Protein AF-A0A7C1U7S6-F1 (afdb_monomer_lite)

Foldseek 3Di:
DDDDPDPPPPPPPPDPPDPDDPVPDDDDDDDDDDDDDDDDDDDPPCLDLVHCPVVVVLVVLPFDLAEEEEEEAQVNCVVPVCVVVSNQVSCCRRPVNYDYHYHYDHDDPVCPDPVNVVVVVVVCVVRVQDPSYYYHYHDPPD

Sequence (142 aa):
MYGNLECELERDNLQLIEPGSAADNVAHDAVFSCKFTHRLRFTSNVFAGGNETLSQILSEAGGSSSNIAVFVDGDFAQSRPNLGRRISDYFGKYLPEIAPKIHLVPGGEQIKTFARLIEIYEWLAEYDVPRDGALVAVGGGT

Secondary structure (DSSP, 8-state):
----------TT-----PPPPGGG-------------------S-TTSTT--HHHHHHHHT---TT-EEEEEEHHHHHT-TTHHHHHHHHHHHH-TT---EEEEE--SGGG-SHHHHHHHHHHHHHTT--TT-EEEEESS--

pLDDT: mean 83.0, std 15.86, range [33.69, 97.44]

Radius of gyration: 23.13 Å; chains: 1; bounding box: 63×35×52 Å

Structure (mmCIF, N/CA/C/O backbone):
data_AF-A0A7C1U7S6-F1
#
_entry.id   AF-A0A7C1U7S6-F1
#
loop_
_atom_site.group_PDB
_atom_site.id
_atom_site.type_symbol
_atom_site.label_atom_id
_atom_site.label_alt_id
_atom_site.label_comp_id
_atom_site.label_asym_id
_atom_site.label_entity_id
_atom_site.label_seq_id
_atom_site.pdbx_PDB_ins_code
_atom_site.Cartn_x
_atom_site.Cartn_y
_atom_site.Cartn_z
_atom_site.occupancy
_atom_site.B_iso_or_equiv
_atom_site.auth_seq_id
_atom_site.auth_comp_id
_atom_site.auth_asym_id
_atom_site.auth_atom_id
_atom_site.pdbx_PDB_model_num
ATOM 1 N N . MET A 1 1 ? 35.140 5.560 18.260 1.00 38.38 1 MET A N 1
ATOM 2 C CA . MET A 1 1 ? 35.377 4.124 18.022 1.00 38.38 1 MET A CA 1
ATOM 3 C C . MET A 1 1 ? 34.511 3.728 16.831 1.00 38.38 1 MET A C 1
ATOM 5 O O . MET A 1 1 ? 33.408 3.247 17.015 1.00 38.38 1 MET A O 1
ATOM 9 N N . TYR A 1 2 ? 34.969 4.064 15.624 1.00 33.69 2 TYR A N 1
ATOM 10 C CA . TYR A 1 2 ? 34.422 3.557 14.366 1.00 33.69 2 TYR A CA 1
ATOM 11 C C . TYR A 1 2 ? 35.525 2.678 13.788 1.00 33.69 2 TYR A C 1
ATOM 13 O O . TYR A 1 2 ? 36.659 3.138 13.658 1.00 33.69 2 TYR A O 1
ATOM 21 N N . GLY A 1 3 ? 35.221 1.396 13.606 1.00 35.81 3 GLY A N 1
ATOM 22 C CA . GLY A 1 3 ? 36.154 0.419 13.066 1.00 35.81 3 GLY A CA 1
ATOM 23 C C . GLY A 1 3 ? 36.446 0.744 11.611 1.00 35.81 3 GLY A C 1
ATOM 24 O O . GLY A 1 3 ? 35.527 0.876 10.806 1.00 35.81 3 GLY A O 1
ATOM 25 N N . ASN A 1 4 ? 37.730 0.880 11.299 1.00 41.56 4 ASN A N 1
ATOM 26 C CA . ASN A 1 4 ? 38.229 0.884 9.937 1.00 41.56 4 ASN A CA 1
ATOM 27 C C . ASN A 1 4 ? 37.905 -0.485 9.327 1.00 41.56 4 ASN A C 1
ATOM 29 O O . ASN A 1 4 ? 38.555 -1.472 9.658 1.00 41.56 4 ASN A O 1
ATOM 33 N N . LEU A 1 5 ? 36.895 -0.559 8.462 1.00 39.25 5 LEU A N 1
ATOM 34 C CA . LEU A 1 5 ? 36.846 -1.617 7.460 1.00 39.25 5 LEU A CA 1
ATOM 35 C C . LEU A 1 5 ? 37.722 -1.155 6.299 1.00 39.25 5 LEU A C 1
ATOM 37 O O . LEU A 1 5 ? 37.255 -0.524 5.353 1.00 39.25 5 LEU A O 1
ATOM 41 N N . GLU A 1 6 ? 39.020 -1.423 6.417 1.00 40.12 6 GLU A N 1
ATOM 42 C CA . GLU A 1 6 ? 39.877 -1.492 5.243 1.00 40.12 6 GLU A CA 1
ATOM 43 C C . GLU A 1 6 ? 39.413 -2.699 4.424 1.00 40.12 6 GLU A C 1
ATOM 45 O O . GLU A 1 6 ? 39.373 -3.829 4.908 1.00 40.12 6 GLU A O 1
ATOM 50 N N . CYS A 1 7 ? 38.987 -2.440 3.191 1.00 36.59 7 CYS A N 1
ATOM 51 C CA . CYS A 1 7 ? 38.768 -3.481 2.203 1.00 36.59 7 CYS A CA 1
ATOM 52 C C . CYS A 1 7 ? 40.142 -4.072 1.865 1.00 36.59 7 CYS A C 1
ATOM 54 O O . CYS A 1 7 ? 40.899 -3.482 1.088 1.00 36.59 7 CYS A O 1
ATOM 56 N N . GLU A 1 8 ? 40.489 -5.200 2.489 1.00 43.59 8 GLU A N 1
ATOM 57 C CA . GLU A 1 8 ? 41.591 -6.045 2.041 1.00 43.59 8 GLU A CA 1
ATOM 58 C C . GLU A 1 8 ? 41.245 -6.543 0.636 1.00 43.59 8 GLU A C 1
ATOM 60 O O . GLU A 1 8 ? 40.491 -7.492 0.437 1.00 43.59 8 GLU A O 1
ATOM 65 N N . LEU A 1 9 ? 41.766 -5.840 -0.369 1.00 48.44 9 LEU A N 1
ATOM 66 C CA . LEU A 1 9 ? 41.826 -6.352 -1.725 1.00 48.44 9 LEU A CA 1
ATOM 67 C C . LEU A 1 9 ? 42.693 -7.615 -1.678 1.00 48.44 9 LEU A C 1
ATOM 69 O O . LEU A 1 9 ? 43.917 -7.510 -1.583 1.00 48.44 9 LEU A O 1
ATOM 73 N N . GLU A 1 10 ? 42.071 -8.790 -1.765 1.00 46.75 10 GLU A N 1
ATOM 74 C CA . GLU A 1 10 ? 42.742 -10.023 -2.179 1.00 46.75 10 GLU A CA 1
ATOM 75 C C . GLU A 1 10 ? 43.347 -9.782 -3.575 1.00 46.75 10 GLU A C 1
ATOM 77 O O . GLU A 1 10 ? 42.703 -9.936 -4.612 1.00 46.75 10 GLU A O 1
ATOM 82 N N . ARG A 1 11 ? 44.592 -9.296 -3.602 1.00 51.84 11 ARG A N 1
ATOM 83 C CA . ARG A 1 11 ? 45.322 -8.894 -4.815 1.00 51.84 11 ARG A CA 1
ATOM 84 C C . ARG A 1 11 ? 45.946 -10.064 -5.577 1.00 51.84 11 ARG A C 1
ATOM 86 O O . ARG A 1 11 ? 46.503 -9.837 -6.645 1.00 51.84 11 ARG A O 1
ATOM 93 N N . ASP A 1 12 ? 45.808 -11.294 -5.090 1.00 51.94 12 ASP A N 1
ATOM 94 C CA . ASP A 1 12 ? 46.602 -12.428 -5.581 1.00 51.94 12 ASP A CA 1
ATOM 95 C C . ASP A 1 12 ? 45.899 -13.328 -6.611 1.00 51.94 12 ASP A C 1
ATOM 97 O O . ASP A 1 12 ? 46.450 -14.357 -6.990 1.00 51.94 12 ASP A O 1
ATOM 101 N N . ASN A 1 13 ? 44.721 -12.953 -7.130 1.00 51.19 13 ASN A N 1
ATOM 102 C CA . ASN A 1 13 ? 44.064 -13.741 -8.188 1.00 51.19 13 ASN A CA 1
ATOM 103 C C . ASN A 1 13 ? 43.289 -12.934 -9.244 1.00 51.19 13 ASN A C 1
ATOM 105 O O . ASN A 1 13 ? 42.463 -13.482 -9.977 1.00 51.19 13 ASN A O 1
ATOM 109 N N . LEU A 1 14 ? 43.570 -11.636 -9.376 1.00 54.66 14 LEU A N 1
ATOM 110 C CA . LEU A 1 14 ? 43.071 -10.846 -10.502 1.00 54.66 14 LEU A CA 1
ATOM 111 C C . LEU A 1 14 ? 43.922 -11.149 -11.740 1.00 54.66 14 LEU A C 1
ATOM 113 O O . LEU A 1 14 ? 44.898 -10.458 -12.030 1.00 54.66 14 LEU A O 1
ATOM 117 N N . GLN A 1 15 ? 43.560 -12.201 -12.474 1.00 60.81 15 GLN A N 1
ATOM 118 C CA . GLN A 1 15 ? 44.048 -12.368 -13.839 1.00 60.81 15 GLN A CA 1
ATOM 119 C C . GLN A 1 15 ? 43.529 -11.196 -14.677 1.00 60.81 15 GLN A C 1
ATOM 121 O O . GLN A 1 15 ? 42.323 -10.954 -14.748 1.00 60.81 15 GLN A O 1
ATOM 126 N N . LEU A 1 16 ? 44.450 -10.454 -15.296 1.00 57.50 16 LEU A N 1
ATOM 127 C CA . LEU A 1 16 ? 44.118 -9.499 -16.346 1.00 57.50 16 LEU A CA 1
ATOM 128 C C . LEU A 1 16 ? 43.363 -10.262 -17.437 1.00 57.50 16 LEU A C 1
ATOM 130 O O . LEU A 1 16 ? 43.919 -11.149 -18.083 1.00 57.50 16 LEU A O 1
ATOM 134 N N . ILE A 1 17 ? 42.079 -9.948 -17.604 1.00 68.31 17 ILE A N 1
ATOM 135 C CA . ILE A 1 17 ? 41.315 -10.408 -18.758 1.00 68.31 17 ILE A CA 1
ATOM 136 C C . ILE A 1 17 ? 41.900 -9.658 -19.949 1.00 68.31 17 ILE A C 1
ATOM 138 O O . ILE A 1 17 ? 41.663 -8.458 -20.107 1.00 68.31 17 ILE A O 1
ATOM 142 N N . GLU A 1 18 ? 42.705 -10.354 -20.746 1.00 72.44 18 GLU A N 1
ATOM 143 C CA . GLU A 1 18 ? 43.175 -9.830 -22.023 1.00 72.44 18 GLU A CA 1
ATOM 144 C C . GLU A 1 18 ? 41.946 -9.438 -22.858 1.00 72.44 18 GLU A C 1
ATOM 146 O O . GLU A 1 18 ? 41.016 -10.246 -22.988 1.00 72.44 18 GLU A O 1
ATOM 151 N N . PRO A 1 19 ? 41.875 -8.202 -23.382 1.00 71.50 19 PRO A N 1
ATOM 152 C CA . PRO A 1 19 ? 40.739 -7.786 -24.185 1.00 71.50 19 PRO A CA 1
ATOM 153 C C . PRO A 1 19 ? 40.619 -8.716 -25.399 1.00 71.50 19 PRO A C 1
ATOM 155 O O . PRO A 1 19 ? 41.567 -8.869 -26.169 1.00 71.50 19 PRO A O 1
ATOM 158 N N . GLY A 1 20 ? 39.449 -9.348 -25.544 1.00 68.12 20 GLY A N 1
ATOM 159 C CA . GLY A 1 20 ? 39.147 -10.238 -26.664 1.00 68.12 20 GLY A CA 1
ATOM 160 C C . GLY A 1 20 ? 39.354 -9.543 -28.010 1.00 68.12 20 GLY A C 1
ATOM 161 O O . GLY A 1 20 ? 39.201 -8.324 -28.135 1.00 68.12 20 GLY A O 1
ATOM 162 N N . SER A 1 21 ? 39.721 -10.318 -29.028 1.00 75.00 21 SER A N 1
ATOM 163 C CA . SER A 1 21 ? 39.910 -9.791 -30.375 1.00 75.00 21 SER A CA 1
ATOM 164 C C . SER A 1 21 ? 38.581 -9.277 -30.921 1.00 75.00 21 SER A C 1
ATOM 166 O O . SER A 1 21 ? 37.526 -9.853 -30.668 1.00 75.00 21 SER A O 1
ATOM 168 N N . ALA A 1 22 ? 38.611 -8.245 -31.770 1.00 70.94 22 ALA A N 1
ATOM 169 C CA . ALA A 1 22 ? 37.416 -7.821 -32.502 1.00 70.94 22 ALA A CA 1
ATOM 170 C C . ALA A 1 22 ? 36.803 -8.957 -33.353 1.00 70.94 22 ALA A C 1
ATOM 172 O O . ALA A 1 22 ? 35.621 -8.897 -33.687 1.00 70.94 22 ALA A O 1
ATOM 173 N N . ALA A 1 23 ? 37.597 -9.986 -33.679 1.00 71.81 23 ALA A N 1
ATOM 174 C CA . ALA A 1 23 ? 37.163 -11.199 -34.370 1.00 71.81 23 ALA A CA 1
ATOM 175 C C . ALA A 1 23 ? 36.326 -12.157 -33.497 1.00 71.81 23 ALA A C 1
ATOM 177 O O . ALA A 1 23 ? 35.647 -13.019 -34.048 1.00 71.81 23 ALA A O 1
ATOM 178 N N . ASP A 1 24 ? 36.341 -11.989 -32.171 1.00 75.94 24 ASP A N 1
ATOM 179 C CA . ASP A 1 24 ? 35.578 -12.805 -31.216 1.00 75.94 24 ASP A CA 1
ATOM 180 C C . ASP A 1 24 ? 34.170 -12.234 -30.961 1.00 75.94 24 ASP A C 1
ATOM 182 O O . ASP A 1 24 ? 33.358 -12.830 -30.252 1.00 75.94 24 ASP A O 1
ATOM 186 N N . ASN A 1 25 ? 33.857 -11.074 -31.549 1.00 80.81 25 ASN A N 1
ATOM 187 C CA . ASN A 1 25 ? 32.545 -10.452 -31.439 1.00 80.81 25 ASN A CA 1
ATOM 188 C C . ASN A 1 25 ? 31.512 -11.249 -32.245 1.00 80.81 25 ASN A C 1
ATOM 190 O O . ASN A 1 25 ? 31.473 -11.181 -33.475 1.00 80.81 25 ASN A O 1
ATOM 194 N N . VAL A 1 26 ? 30.629 -11.959 -31.548 1.00 83.81 26 VAL A N 1
ATOM 195 C CA . VAL A 1 26 ? 29.462 -12.617 -32.145 1.00 83.81 26 VAL A CA 1
ATOM 196 C C . VAL A 1 26 ? 28.227 -11.755 -31.898 1.00 83.81 26 VAL A C 1
ATOM 198 O O . VAL A 1 26 ? 27.887 -11.448 -30.756 1.00 83.81 26 VAL A O 1
ATOM 201 N N . ALA A 1 27 ? 27.544 -11.356 -32.972 1.00 84.06 27 ALA A N 1
ATOM 202 C CA . ALA A 1 27 ? 26.262 -10.670 -32.869 1.00 84.06 27 ALA A CA 1
ATOM 203 C C . ALA A 1 27 ? 25.145 -11.682 -32.567 1.00 84.06 27 ALA A C 1
ATOM 205 O O . ALA A 1 27 ? 24.977 -12.667 -33.289 1.00 84.06 27 ALA A O 1
ATOM 206 N N . HIS A 1 28 ? 24.371 -11.423 -31.513 1.00 85.56 28 HIS A N 1
ATOM 207 C CA . HIS A 1 28 ? 23.179 -12.187 -31.160 1.00 85.56 28 HIS A CA 1
ATOM 208 C C . HIS A 1 28 ? 21.965 -11.261 -31.156 1.00 85.56 28 HIS A C 1
ATOM 210 O O . HIS A 1 28 ? 21.811 -10.442 -30.253 1.00 85.56 28 HIS A O 1
ATOM 216 N N . ASP A 1 29 ? 21.085 -11.428 -32.139 1.00 88.44 29 ASP A N 1
ATOM 217 C CA . ASP A 1 29 ? 19.795 -10.747 -32.169 1.00 88.44 29 ASP A CA 1
ATOM 218 C C . ASP A 1 29 ? 18.708 -11.666 -31.606 1.00 88.44 29 ASP A C 1
ATOM 220 O O . ASP A 1 29 ? 18.581 -12.827 -32.003 1.00 88.44 29 ASP A O 1
ATOM 224 N N . ALA A 1 30 ? 17.896 -11.145 -30.686 1.00 88.56 30 ALA A N 1
ATOM 225 C CA . ALA A 1 30 ? 16.743 -11.851 -30.142 1.00 88.56 30 ALA A CA 1
ATOM 226 C C . ALA A 1 30 ? 15.519 -10.933 -30.110 1.00 88.56 30 ALA A C 1
ATOM 228 O O . ALA A 1 30 ? 15.561 -9.820 -29.584 1.00 88.56 30 ALA A O 1
ATOM 229 N N . VAL A 1 31 ? 14.398 -11.426 -30.637 1.00 89.12 31 VAL A N 1
ATOM 230 C CA . VAL A 1 31 ? 13.097 -10.776 -30.467 1.00 89.12 31 VAL A CA 1
ATOM 231 C C . VAL A 1 31 ? 12.571 -11.135 -29.082 1.00 89.12 31 VAL A C 1
ATOM 233 O O . VAL A 1 31 ? 12.408 -12.312 -28.766 1.00 89.12 31 VAL A O 1
ATOM 236 N N . PHE A 1 32 ? 12.265 -10.131 -28.265 1.00 93.62 32 PHE A N 1
ATOM 237 C CA . PHE A 1 32 ? 11.648 -10.328 -26.956 1.00 93.62 32 PHE A CA 1
ATOM 238 C C . PHE A 1 32 ? 10.382 -9.476 -26.814 1.00 93.62 32 PHE A C 1
ATOM 240 O O . PHE A 1 32 ? 10.253 -8.410 -27.413 1.00 93.62 32 PHE A O 1
ATOM 247 N N . SER A 1 33 ? 9.432 -9.949 -26.006 1.00 92.81 33 SER A N 1
ATOM 248 C CA . SER A 1 33 ? 8.218 -9.209 -25.647 1.00 92.81 33 SER A CA 1
ATOM 249 C C . SER A 1 33 ? 7.869 -9.475 -24.187 1.00 92.81 33 SER A C 1
ATOM 251 O O . SER A 1 33 ? 7.828 -10.638 -23.784 1.00 92.81 33 SER A O 1
ATOM 253 N N . CYS A 1 34 ? 7.570 -8.432 -23.413 1.00 92.25 34 CYS A N 1
ATOM 254 C CA . CYS A 1 34 ? 7.100 -8.570 -22.035 1.00 92.25 34 CYS A CA 1
ATOM 255 C C . CYS A 1 34 ? 5.606 -8.232 -21.950 1.00 92.25 34 CYS A C 1
ATOM 257 O O . CYS A 1 34 ? 5.176 -7.184 -22.431 1.00 92.25 34 CYS A O 1
ATOM 259 N N . LYS A 1 35 ? 4.810 -9.119 -21.344 1.00 93.44 35 LYS A N 1
ATOM 260 C CA . LYS A 1 35 ? 3.378 -8.897 -21.102 1.00 93.44 35 LYS A CA 1
ATOM 261 C C . LYS A 1 35 ? 3.164 -8.566 -19.631 1.00 93.44 35 LYS A C 1
ATOM 263 O O . LYS A 1 35 ? 3.494 -9.373 -18.768 1.00 93.44 35 LYS A O 1
ATOM 268 N N . PHE A 1 36 ? 2.550 -7.419 -19.360 1.00 90.31 36 PHE A N 1
ATOM 269 C CA . PHE A 1 36 ? 2.186 -6.996 -18.010 1.00 90.31 36 PHE A CA 1
ATOM 270 C C . PHE A 1 36 ? 0.669 -7.036 -17.834 1.00 90.31 36 PHE A C 1
ATOM 272 O O . PHE A 1 36 ? -0.075 -6.619 -18.720 1.00 90.31 36 PHE A O 1
ATOM 279 N N . THR A 1 37 ? 0.208 -7.519 -16.679 1.00 90.06 37 THR A N 1
ATOM 280 C CA . THR A 1 37 ? -1.212 -7.495 -16.305 1.00 90.06 37 THR A CA 1
ATOM 281 C C . THR A 1 37 ? -1.406 -6.547 -15.131 1.00 90.06 37 THR A C 1
ATOM 283 O O . THR A 1 37 ? -0.992 -6.848 -14.013 1.00 90.06 37 THR A O 1
ATOM 286 N N . HIS A 1 38 ? -2.067 -5.415 -15.372 1.00 91.31 38 HIS A N 1
ATOM 287 C CA . HIS A 1 38 ? -2.488 -4.513 -14.305 1.00 91.31 38 HIS A CA 1
ATOM 288 C C . HIS A 1 38 ? -3.859 -4.947 -13.771 1.00 91.31 38 HIS A C 1
ATOM 290 O O . HIS A 1 38 ? -4.861 -4.922 -14.488 1.00 91.31 38 HIS A O 1
ATOM 296 N N . ARG A 1 39 ? -3.908 -5.390 -12.510 1.00 92.00 39 ARG A N 1
ATOM 297 C CA . ARG A 1 39 ? -5.129 -5.908 -11.882 1.00 92.00 39 ARG A CA 1
ATOM 298 C C . ARG A 1 39 ? -5.973 -4.750 -11.343 1.00 92.00 39 ARG A C 1
ATOM 300 O O . ARG A 1 39 ? -5.583 -4.096 -10.387 1.00 92.00 39 ARG A O 1
ATOM 307 N N . LEU A 1 40 ? -7.158 -4.545 -11.920 1.00 94.38 40 LEU A N 1
ATOM 308 C CA . LEU A 1 40 ? -8.182 -3.641 -11.387 1.00 94.38 40 LEU A CA 1
ATOM 309 C C . LEU A 1 40 ? -9.278 -4.459 -10.691 1.00 94.38 40 LEU A C 1
ATOM 311 O O . LEU A 1 40 ? -9.777 -5.440 -11.251 1.00 94.38 40 LEU A O 1
ATOM 315 N N . ARG A 1 41 ? -9.639 -4.079 -9.463 1.00 95.56 41 ARG A N 1
ATOM 316 C CA . ARG A 1 41 ? -10.742 -4.673 -8.695 1.00 95.56 41 ARG A CA 1
ATOM 317 C C . ARG A 1 41 ? -11.597 -3.557 -8.114 1.00 95.56 41 ARG A C 1
ATOM 319 O O . ARG A 1 41 ? -11.090 -2.703 -7.394 1.00 95.56 41 ARG A O 1
ATOM 326 N N . PHE A 1 42 ? -12.891 -3.581 -8.409 1.00 96.94 42 PHE A N 1
ATOM 327 C CA . PHE A 1 42 ? -13.861 -2.713 -7.752 1.00 96.94 42 PHE A CA 1
ATOM 328 C C . PHE A 1 42 ? -14.419 -3.448 -6.545 1.00 96.94 42 PHE A C 1
ATOM 330 O O . PHE A 1 42 ? -14.977 -4.533 -6.680 1.00 96.94 42 PHE A O 1
ATOM 337 N N . THR A 1 43 ? -14.266 -2.861 -5.365 1.00 96.88 43 THR A N 1
ATOM 338 C CA . THR A 1 43 ? -14.816 -3.430 -4.141 1.00 96.88 43 THR A CA 1
ATOM 339 C C . THR A 1 43 ? -15.251 -2.333 -3.189 1.00 96.88 43 THR A C 1
ATOM 341 O O . THR A 1 43 ? -14.659 -1.257 -3.130 1.00 96.88 43 THR A O 1
ATOM 344 N N . SER A 1 44 ? -16.267 -2.626 -2.386 1.00 95.62 44 SER A N 1
ATOM 345 C CA . SER A 1 44 ? -16.643 -1.779 -1.262 1.00 95.62 44 SER A CA 1
ATOM 346 C C . SER A 1 44 ? -15.871 -2.192 -0.016 1.00 95.62 44 SER A C 1
ATOM 348 O O . SER A 1 44 ? -15.694 -3.378 0.252 1.00 95.62 44 SER A O 1
ATOM 350 N N . ASN A 1 45 ? -15.448 -1.201 0.766 1.00 94.50 45 ASN A N 1
ATOM 351 C CA . ASN A 1 45 ? -14.922 -1.394 2.113 1.00 94.50 45 ASN A CA 1
ATOM 352 C C . ASN A 1 45 ? -13.777 -2.429 2.192 1.00 94.50 45 ASN A C 1
ATOM 354 O O . ASN A 1 45 ? -13.911 -3.449 2.858 1.00 94.50 45 ASN A O 1
ATOM 358 N N . VAL A 1 46 ? -12.663 -2.166 1.497 1.00 96.56 46 VAL A N 1
ATOM 359 C CA . VAL A 1 46 ? -11.554 -3.127 1.308 1.00 96.56 46 VAL A CA 1
ATOM 360 C C . VAL A 1 46 ? -11.035 -3.752 2.612 1.00 96.56 46 VAL A C 1
ATOM 362 O O . VAL A 1 46 ? -10.802 -4.950 2.656 1.00 96.56 46 VAL A O 1
ATOM 365 N N . PHE A 1 47 ? -10.971 -2.981 3.703 1.00 96.62 47 PHE A N 1
ATOM 366 C CA . PHE A 1 47 ? -10.552 -3.451 5.032 1.00 96.62 47 PHE A CA 1
ATOM 367 C C . PHE A 1 47 ? -11.716 -3.983 5.888 1.00 96.62 47 PHE A C 1
ATOM 369 O O . PHE A 1 47 ? -11.785 -3.723 7.089 1.00 96.62 47 PHE A O 1
ATOM 376 N N . ALA A 1 48 ? -12.736 -4.589 5.285 1.00 95.69 48 ALA A N 1
ATOM 377 C CA . ALA A 1 48 ? -13.820 -5.233 6.025 1.00 95.69 48 ALA A CA 1
ATOM 378 C C . ALA A 1 48 ? -13.464 -6.695 6.299 1.00 95.69 48 ALA A C 1
ATOM 380 O O . ALA A 1 48 ? -12.953 -7.381 5.421 1.00 95.69 48 ALA A O 1
ATOM 381 N N . GLY A 1 49 ? -13.831 -7.210 7.474 1.00 92.44 49 GLY A N 1
ATOM 382 C CA . GLY A 1 49 ? -13.604 -8.610 7.848 1.00 92.44 49 GLY A CA 1
ATOM 383 C C . GLY A 1 49 ? -14.390 -9.650 7.035 1.00 92.44 49 GLY A C 1
ATOM 384 O O . GLY A 1 49 ? -14.443 -10.795 7.456 1.00 92.44 49 GLY A O 1
ATOM 385 N N . GLY A 1 50 ? -15.038 -9.282 5.930 1.00 94.50 50 GLY A N 1
ATOM 386 C CA . GLY A 1 50 ? -15.652 -10.211 4.971 1.00 94.50 50 GLY A CA 1
ATOM 387 C C . GLY A 1 50 ? -15.151 -10.011 3.538 1.00 94.50 50 GLY A C 1
ATOM 388 O O . GLY A 1 50 ? -15.724 -10.575 2.615 1.00 94.50 50 GLY A O 1
ATOM 389 N N . ASN A 1 51 ? -14.139 -9.162 3.335 1.00 97.44 51 ASN A N 1
ATOM 390 C CA . ASN A 1 51 ? -13.653 -8.785 2.015 1.00 97.44 51 ASN A CA 1
ATOM 391 C C . ASN A 1 51 ? -12.239 -9.322 1.769 1.00 97.44 51 ASN A C 1
ATOM 393 O O . ASN A 1 51 ? -11.254 -8.721 2.172 1.00 97.44 51 ASN A O 1
ATOM 397 N N . GLU A 1 52 ? -12.120 -10.422 1.042 1.00 96.31 52 GLU A N 1
ATOM 398 C CA . GLU A 1 52 ? -10.829 -11.074 0.775 1.00 96.31 52 GLU A CA 1
ATOM 399 C C . GLU A 1 52 ? -10.063 -10.481 -0.417 1.00 96.31 52 GLU A C 1
ATOM 401 O O . GLU A 1 52 ? -8.984 -10.953 -0.758 1.00 96.31 52 GLU A O 1
ATOM 406 N N . THR A 1 53 ? -10.592 -9.437 -1.063 1.00 96.50 53 THR A N 1
ATOM 407 C CA . THR A 1 53 ? -10.026 -8.915 -2.318 1.00 96.50 53 THR A CA 1
ATOM 408 C C . THR A 1 53 ? -8.554 -8.526 -2.171 1.00 96.50 53 THR A C 1
ATOM 410 O O . THR A 1 53 ? -7.736 -8.874 -3.020 1.00 96.50 53 THR A O 1
ATOM 413 N N . LEU A 1 54 ? -8.200 -7.798 -1.104 1.00 94.62 54 LEU A N 1
ATOM 414 C CA . LEU A 1 54 ? -6.827 -7.336 -0.900 1.00 94.62 54 LEU A CA 1
ATOM 415 C C . LEU A 1 54 ? -5.895 -8.491 -0.518 1.00 94.62 54 LEU A C 1
ATOM 417 O O . LEU A 1 54 ? -4.808 -8.585 -1.082 1.00 94.62 54 LEU A O 1
ATOM 421 N N . SER A 1 55 ? -6.314 -9.388 0.380 1.00 93.00 55 SER A N 1
ATOM 422 C CA . SER A 1 55 ? -5.496 -10.546 0.755 1.00 93.00 55 SER A CA 1
ATOM 423 C C . SER A 1 55 ? -5.216 -11.456 -0.438 1.00 93.00 55 SER A C 1
ATOM 425 O O . SER A 1 55 ? -4.074 -11.852 -0.630 1.00 93.00 55 SER A O 1
ATOM 427 N N . GLN A 1 56 ? -6.207 -11.704 -1.299 1.00 92.56 56 GLN A N 1
ATOM 428 C CA . GLN A 1 56 ? -6.021 -12.493 -2.521 1.00 92.56 56 GLN A CA 1
ATOM 429 C C . GLN A 1 56 ? -4.985 -11.856 -3.462 1.00 92.56 56 GLN A C 1
ATOM 431 O O . GLN A 1 56 ? -4.087 -12.545 -3.941 1.00 92.56 56 GLN A O 1
ATOM 436 N N . ILE A 1 57 ? -5.041 -10.533 -3.673 1.00 91.50 57 ILE A N 1
ATOM 437 C CA . ILE A 1 57 ? -4.055 -9.820 -4.506 1.00 91.50 57 ILE A CA 1
ATOM 438 C C . ILE A 1 57 ? -2.637 -9.967 -3.943 1.00 91.50 57 ILE A C 1
ATOM 440 O O . ILE A 1 57 ? -1.703 -10.214 -4.713 1.00 91.50 57 ILE A O 1
ATOM 444 N N . LEU A 1 58 ? -2.488 -9.795 -2.626 1.00 88.94 58 LEU A N 1
ATOM 445 C CA . LEU A 1 58 ? -1.199 -9.847 -1.936 1.00 88.94 58 LEU A CA 1
ATOM 446 C C . LEU A 1 58 ? -0.617 -11.267 -1.931 1.00 88.94 58 LEU A C 1
ATOM 448 O O . LEU A 1 58 ? 0.566 -11.428 -2.210 1.00 88.94 58 LEU A O 1
ATOM 452 N N . SER A 1 59 ? -1.440 -12.295 -1.709 1.00 85.50 59 SER A N 1
ATOM 453 C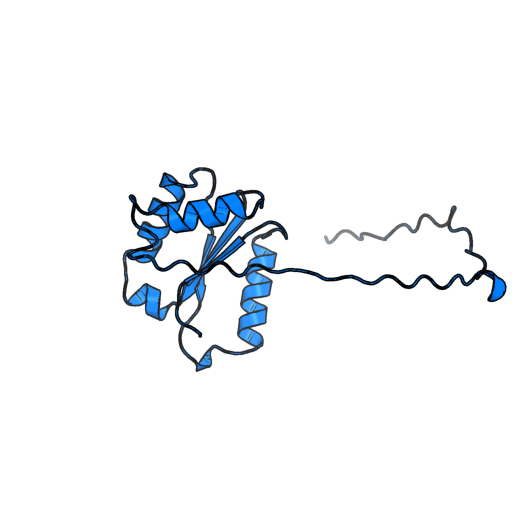 CA . SER A 1 59 ? -1.007 -13.697 -1.767 1.00 85.50 59 SER A CA 1
ATOM 454 C C . SER A 1 59 ? -0.593 -14.131 -3.177 1.00 85.50 59 SER A C 1
ATOM 456 O O . SER A 1 59 ? 0.395 -14.841 -3.339 1.00 85.50 59 SER A O 1
ATOM 458 N N . GLU A 1 60 ? -1.301 -13.680 -4.217 1.00 83.06 60 GLU A N 1
ATOM 459 C CA . GLU A 1 60 ? -0.955 -13.967 -5.618 1.00 83.06 60 GLU A CA 1
ATOM 460 C C . GLU A 1 60 ? 0.345 -13.287 -6.077 1.00 83.06 60 GLU A C 1
ATOM 462 O O . GLU A 1 60 ? 0.952 -13.721 -7.053 1.00 83.06 60 GLU A O 1
ATOM 467 N N . ALA A 1 61 ? 0.766 -12.199 -5.423 1.00 74.19 61 ALA A N 1
ATOM 468 C CA . ALA A 1 61 ? 1.960 -11.452 -5.816 1.00 74.19 61 ALA A CA 1
ATOM 469 C C . ALA A 1 61 ? 3.277 -12.205 -5.532 1.00 74.19 61 ALA A C 1
ATOM 471 O O . ALA A 1 61 ? 4.325 -11.758 -5.988 1.00 74.19 61 ALA A O 1
ATOM 472 N N . GLY A 1 62 ? 3.234 -13.345 -4.828 1.00 60.03 62 GLY A N 1
ATOM 473 C CA . GLY A 1 62 ? 4.375 -14.254 -4.664 1.00 60.03 62 GLY A CA 1
ATOM 474 C C . GLY A 1 62 ? 5.539 -13.706 -3.830 1.00 60.03 62 GLY A C 1
ATOM 475 O O . GLY A 1 62 ? 6.584 -14.348 -3.764 1.00 60.03 62 GLY A O 1
ATOM 476 N N . GLY A 1 63 ? 5.370 -12.535 -3.215 1.00 59.78 63 GLY A N 1
ATOM 477 C CA . GLY A 1 63 ? 6.334 -11.946 -2.294 1.00 59.78 63 GLY A CA 1
ATOM 478 C C . GLY A 1 63 ? 6.337 -12.658 -0.949 1.00 59.78 63 GLY A C 1
ATOM 479 O O . GLY A 1 63 ? 5.291 -13.147 -0.509 1.00 59.78 63 GLY A O 1
ATOM 480 N N . SER A 1 64 ? 7.490 -12.708 -0.276 1.00 57.28 64 SER A N 1
ATOM 481 C CA . SER A 1 64 ? 7.528 -13.127 1.124 1.00 57.28 64 SER A CA 1
ATOM 482 C C . SER A 1 64 ? 6.585 -12.215 1.904 1.00 57.28 64 SER A C 1
ATOM 484 O O . SER A 1 64 ? 6.789 -11.005 1.992 1.00 57.28 64 SER A O 1
ATOM 486 N N . SER A 1 65 ? 5.524 -12.795 2.461 1.00 59.81 65 SER A N 1
ATOM 487 C CA . SER A 1 65 ? 4.473 -12.092 3.201 1.00 59.81 65 SER A CA 1
ATOM 488 C C . SER A 1 65 ? 5.002 -11.285 4.394 1.00 59.81 65 SER A C 1
ATOM 490 O O . SER A 1 65 ? 4.269 -10.520 4.998 1.00 59.81 65 SER A O 1
ATOM 492 N N . SER A 1 66 ? 6.274 -11.414 4.749 1.00 63.91 66 SER A N 1
ATOM 493 C CA . SER A 1 66 ? 6.863 -10.824 5.942 1.00 63.91 66 SER A CA 1
ATOM 494 C C . SER A 1 66 ? 6.905 -9.294 5.957 1.00 63.91 66 SER A C 1
ATOM 496 O O . SER A 1 66 ? 6.923 -8.738 7.049 1.00 63.91 66 SER A O 1
ATOM 498 N N . ASN A 1 67 ? 6.887 -8.593 4.814 1.00 77.75 67 ASN A N 1
ATOM 499 C CA . ASN A 1 67 ? 7.132 -7.144 4.797 1.00 77.75 67 ASN A CA 1
ATOM 500 C C . ASN A 1 67 ? 6.175 -6.374 3.875 1.00 77.75 67 ASN A C 1
ATOM 502 O O . ASN A 1 67 ? 6.444 -6.156 2.692 1.00 77.75 67 ASN A O 1
ATOM 506 N N . ILE A 1 68 ? 5.056 -5.925 4.453 1.00 89.00 68 ILE A N 1
ATOM 507 C CA . ILE A 1 68 ? 4.096 -5.029 3.799 1.00 89.00 68 ILE A CA 1
ATOM 508 C C . ILE A 1 68 ? 4.140 -3.651 4.457 1.00 89.00 68 ILE A C 1
ATOM 510 O O . ILE A 1 68 ? 3.931 -3.514 5.666 1.00 89.00 68 ILE A O 1
ATOM 514 N N . ALA A 1 69 ? 4.369 -2.624 3.641 1.00 91.88 69 ALA A N 1
ATOM 515 C CA . ALA A 1 69 ? 4.277 -1.229 4.048 1.00 91.88 69 ALA A CA 1
ATOM 516 C C . ALA A 1 69 ? 2.947 -0.636 3.580 1.00 91.88 69 ALA A C 1
ATOM 518 O O . ALA A 1 69 ? 2.576 -0.759 2.412 1.00 91.88 69 ALA A O 1
ATOM 519 N N . VAL A 1 70 ? 2.224 0.017 4.486 1.00 94.38 70 VAL A N 1
ATOM 520 C CA . VAL A 1 70 ? 0.943 0.663 4.192 1.00 94.38 70 VAL A CA 1
ATOM 521 C C . VAL A 1 70 ? 1.117 2.166 4.337 1.00 94.38 70 VAL A C 1
ATOM 523 O O . VAL A 1 70 ? 1.258 2.675 5.445 1.00 94.38 70 VAL A O 1
ATOM 526 N N . PHE A 1 71 ? 1.076 2.880 3.220 1.00 94.75 71 PHE A N 1
ATOM 527 C CA . PHE A 1 71 ? 1.125 4.336 3.194 1.00 94.75 71 PHE A CA 1
ATOM 528 C C . PHE A 1 71 ? -0.295 4.869 3.119 1.00 94.75 71 PHE A C 1
ATOM 530 O O . PHE A 1 71 ? -1.053 4.500 2.222 1.00 94.75 71 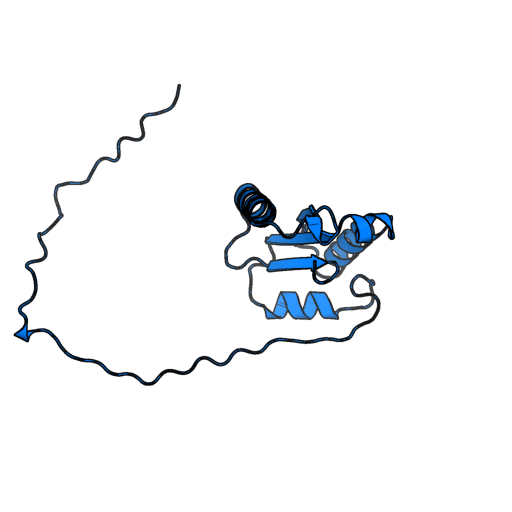PHE A O 1
ATOM 537 N N . VAL A 1 72 ? -0.669 5.716 4.070 1.00 94.88 72 VAL A N 1
ATOM 538 C CA . VAL A 1 72 ? -2.021 6.265 4.160 1.00 94.88 72 VAL A CA 1
ATOM 539 C C . VAL A 1 72 ? -1.948 7.777 4.060 1.00 94.88 72 VAL A C 1
ATOM 541 O O . VAL A 1 72 ? -1.212 8.416 4.809 1.00 94.88 72 VAL A O 1
ATOM 544 N N . ASP A 1 73 ? -2.743 8.342 3.159 1.00 93.75 73 ASP A N 1
ATOM 545 C CA . ASP A 1 73 ? -2.963 9.781 3.088 1.00 93.75 73 ASP A CA 1
ATOM 546 C C . ASP A 1 73 ? -3.514 10.297 4.429 1.00 93.75 73 ASP A C 1
ATOM 548 O O . ASP A 1 73 ? -4.479 9.766 4.992 1.00 93.75 73 ASP A O 1
ATOM 552 N N . GLY A 1 74 ? -2.864 11.324 4.966 1.00 92.38 74 GLY A N 1
ATOM 553 C CA . GLY A 1 74 ? -3.118 11.853 6.296 1.00 92.38 74 GLY A CA 1
ATOM 554 C C 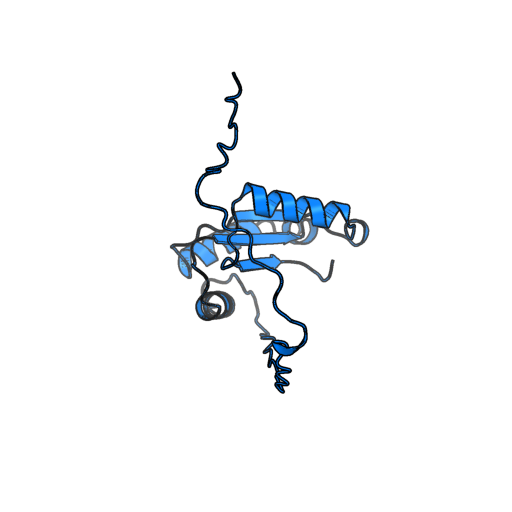. GLY A 1 74 ? -4.477 12.530 6.419 1.00 92.38 74 GLY A C 1
ATOM 555 O O . GLY A 1 74 ? -5.116 12.406 7.464 1.00 92.38 74 GLY A O 1
ATOM 556 N N . ASP A 1 75 ? -4.963 13.200 5.375 1.00 90.94 75 ASP A N 1
ATOM 557 C CA . ASP A 1 75 ? -6.279 13.850 5.386 1.00 90.94 75 ASP A CA 1
ATOM 558 C C . ASP A 1 75 ? -7.387 12.793 5.273 1.00 90.94 75 ASP A C 1
ATOM 560 O O . ASP A 1 75 ? -8.406 12.835 5.977 1.00 90.94 75 ASP A O 1
ATOM 564 N N . PHE A 1 76 ? -7.149 11.756 4.466 1.00 91.88 76 PHE A N 1
ATOM 565 C CA . PHE A 1 76 ? -8.006 10.580 4.395 1.00 91.88 76 PHE A CA 1
ATOM 566 C C . PHE A 1 76 ? -8.086 9.855 5.745 1.00 91.88 76 PHE A C 1
ATOM 568 O O . PHE A 1 76 ? -9.189 9.511 6.186 1.00 91.88 76 PHE A O 1
ATOM 575 N N . ALA A 1 77 ? -6.955 9.669 6.431 1.00 93.31 77 ALA A N 1
ATOM 576 C CA . ALA A 1 77 ? -6.901 9.068 7.761 1.00 93.31 77 ALA A CA 1
ATOM 577 C C . ALA A 1 77 ? -7.628 9.921 8.814 1.00 93.31 77 ALA A C 1
ATOM 579 O O . ALA A 1 77 ? -8.418 9.382 9.591 1.00 93.31 77 ALA A O 1
ATOM 580 N N . GLN A 1 78 ? -7.445 11.245 8.802 1.00 92.38 78 GLN A N 1
ATOM 581 C CA . GLN A 1 78 ? -8.135 12.172 9.711 1.00 92.38 78 GLN A CA 1
ATOM 582 C C . GLN A 1 78 ? -9.661 12.093 9.570 1.00 92.38 78 GLN A C 1
ATOM 584 O O . GLN A 1 78 ? -10.380 12.052 10.567 1.00 92.38 78 GLN A O 1
ATOM 589 N N . SER A 1 79 ? -10.169 11.984 8.338 1.00 92.69 79 SER A N 1
ATOM 590 C CA . SER A 1 79 ? -11.609 11.822 8.085 1.00 92.69 79 SER A CA 1
ATOM 591 C C . SER A 1 79 ? -12.177 10.467 8.546 1.00 92.69 79 SER A C 1
ATOM 593 O O . SER A 1 79 ? -13.395 10.273 8.566 1.00 92.69 79 SER A O 1
ATOM 595 N N . ARG A 1 80 ? -11.313 9.501 8.897 1.00 93.31 80 ARG A N 1
ATOM 596 C CA . ARG A 1 80 ? -11.672 8.126 9.281 1.00 93.31 80 ARG A CA 1
ATOM 597 C C . ARG A 1 80 ? -10.857 7.675 10.500 1.00 93.31 80 ARG A C 1
ATOM 599 O O . ARG A 1 80 ? -9.985 6.818 10.359 1.00 93.31 80 ARG A O 1
ATOM 606 N N . PRO A 1 81 ? -11.203 8.135 11.717 1.00 89.19 81 PRO A N 1
ATOM 607 C CA . PRO A 1 81 ? -10.412 7.891 12.930 1.00 89.19 81 PRO A CA 1
ATOM 608 C C . PRO A 1 81 ? -10.103 6.414 13.240 1.00 89.19 81 PRO A C 1
ATOM 610 O O . PRO A 1 81 ? -9.093 6.107 13.861 1.00 89.19 81 PRO A O 1
ATOM 613 N N . ASN A 1 82 ? -10.941 5.478 12.779 1.00 93.50 82 ASN A N 1
ATOM 614 C CA . ASN A 1 82 ? -10.743 4.039 12.988 1.00 93.50 82 ASN A CA 1
ATOM 615 C C . ASN A 1 82 ? -9.967 3.337 11.859 1.00 93.50 82 ASN A C 1
ATOM 617 O O . ASN A 1 82 ? -9.818 2.119 11.905 1.00 93.50 82 ASN A O 1
ATOM 621 N N . LEU A 1 83 ? -9.502 4.049 10.826 1.00 94.50 83 LEU A N 1
ATOM 622 C CA . LEU A 1 83 ? -8.877 3.436 9.650 1.00 94.50 83 LEU A CA 1
ATOM 623 C C . LEU A 1 83 ? -7.631 2.620 10.009 1.00 94.50 83 LEU A C 1
ATOM 625 O O . LEU A 1 83 ? -7.531 1.480 9.568 1.00 94.50 83 LEU A O 1
ATOM 629 N N . GLY A 1 84 ? -6.739 3.158 10.848 1.00 94.00 84 GLY A N 1
ATOM 630 C CA . GLY A 1 84 ? -5.540 2.440 11.295 1.00 94.00 84 GLY A CA 1
ATOM 631 C C . GLY A 1 84 ? -5.887 1.113 11.971 1.00 94.00 84 GLY A C 1
ATOM 632 O O . GLY A 1 84 ? -5.418 0.063 11.543 1.00 94.00 84 GLY A O 1
ATOM 633 N N . ARG A 1 85 ? -6.821 1.137 12.934 1.00 94.56 85 ARG A N 1
ATOM 634 C CA . ARG A 1 85 ? -7.328 -0.081 13.585 1.00 94.56 85 ARG A CA 1
ATOM 635 C C . ARG A 1 85 ? -7.933 -1.059 12.581 1.00 94.56 85 ARG A C 1
ATOM 637 O O . ARG A 1 85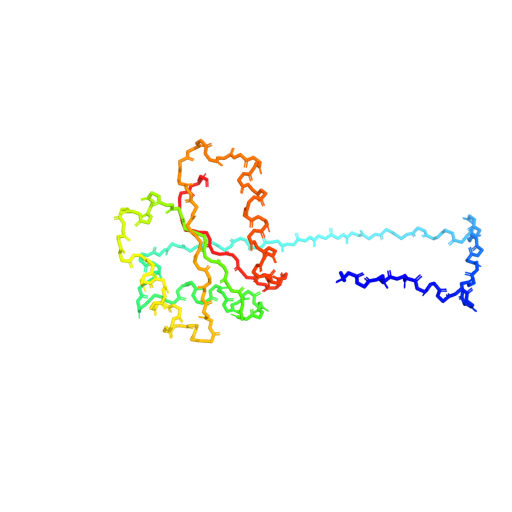 ? -7.664 -2.246 12.654 1.00 94.56 85 ARG A O 1
ATOM 644 N N . ARG A 1 86 ? -8.730 -0.576 11.626 1.00 96.06 86 ARG A N 1
ATOM 645 C CA . ARG A 1 86 ? -9.353 -1.428 10.604 1.00 96.06 86 ARG A CA 1
ATOM 646 C C . ARG A 1 86 ? -8.332 -2.098 9.688 1.00 96.06 86 ARG A C 1
ATOM 648 O O . ARG A 1 86 ? -8.553 -3.236 9.293 1.00 96.06 86 ARG A O 1
ATOM 655 N N . ILE A 1 87 ? -7.250 -1.401 9.348 1.00 96.06 87 ILE A N 1
ATOM 656 C CA . ILE A 1 87 ? -6.121 -1.980 8.617 1.00 96.06 87 ILE A CA 1
ATOM 657 C C . ILE A 1 87 ? -5.492 -3.076 9.483 1.00 96.06 87 ILE A C 1
ATOM 659 O O . ILE A 1 87 ? -5.420 -4.215 9.039 1.00 96.06 87 ILE A O 1
ATOM 663 N N . SER A 1 88 ? -5.128 -2.784 10.734 1.00 94.31 88 SER A N 1
ATOM 664 C CA . SER A 1 88 ? -4.542 -3.785 11.637 1.00 94.31 88 SER A CA 1
ATOM 665 C C . SER A 1 88 ? -5.440 -5.016 11.826 1.00 94.31 88 SER A C 1
ATOM 667 O O . SER A 1 88 ? -4.965 -6.137 11.678 1.00 94.31 88 SER A O 1
ATOM 669 N N . ASP A 1 89 ? -6.741 -4.822 12.067 1.00 95.69 89 ASP A N 1
ATOM 670 C CA . ASP A 1 89 ? -7.727 -5.900 12.222 1.00 95.69 89 ASP A CA 1
ATOM 671 C C . ASP A 1 89 ? -7.851 -6.741 10.935 1.00 95.69 89 ASP A C 1
ATOM 673 O O . ASP A 1 89 ? -8.001 -7.962 10.991 1.00 95.69 89 ASP A O 1
ATOM 677 N N . TYR A 1 90 ? -7.776 -6.103 9.760 1.00 96.69 90 TYR A N 1
ATOM 678 C CA . TYR A 1 90 ? -7.825 -6.787 8.468 1.00 96.69 90 TYR A CA 1
ATOM 679 C C . TYR A 1 90 ? -6.627 -7.713 8.265 1.00 96.69 90 TYR A C 1
ATOM 681 O O . TYR A 1 90 ? -6.806 -8.887 7.939 1.00 96.69 90 TYR A O 1
ATOM 689 N N . PHE A 1 91 ? -5.416 -7.191 8.477 1.00 94.12 91 PHE A N 1
ATOM 690 C CA . PHE A 1 91 ? -4.193 -7.980 8.357 1.00 94.12 91 PHE A CA 1
ATOM 691 C C . PHE A 1 91 ? -4.162 -9.087 9.412 1.00 94.12 91 PHE A C 1
ATOM 693 O O . PHE A 1 91 ? -3.966 -10.239 9.052 1.00 94.12 91 PHE A O 1
ATOM 700 N N . GLY A 1 92 ? -4.514 -8.798 10.668 1.00 93.75 92 GLY A N 1
ATOM 701 C CA . GLY A 1 92 ? -4.606 -9.822 11.712 1.00 93.75 92 GLY A CA 1
ATOM 702 C C . GLY A 1 92 ? -5.584 -10.959 11.385 1.00 93.75 92 GLY A C 1
ATOM 703 O O . GLY A 1 92 ? -5.365 -12.093 11.798 1.00 93.75 92 GLY A O 1
ATOM 704 N N . LYS A 1 93 ? -6.646 -10.688 10.614 1.00 95.19 93 LYS A N 1
ATOM 705 C CA . LYS A 1 93 ? -7.600 -11.715 10.179 1.00 95.19 93 LYS A CA 1
ATOM 706 C C . LYS A 1 93 ? -7.116 -12.524 8.974 1.00 95.19 93 LYS A C 1
ATOM 708 O O . LYS A 1 93 ? -7.232 -13.745 8.981 1.00 95.19 93 LYS A O 1
ATOM 713 N N . TYR A 1 94 ? -6.694 -11.849 7.909 1.00 93.44 94 TYR A N 1
ATOM 714 C CA . TYR A 1 94 ? -6.476 -12.488 6.605 1.00 93.44 94 TYR A CA 1
ATOM 715 C C . TYR A 1 94 ? -5.014 -12.807 6.308 1.00 93.44 94 TYR A C 1
ATOM 717 O O . TYR A 1 94 ? -4.728 -13.619 5.434 1.00 93.44 94 TYR A O 1
ATOM 725 N N . LEU A 1 95 ? -4.101 -12.150 7.013 1.00 90.44 95 LEU A N 1
ATOM 726 C CA . LEU A 1 95 ? -2.661 -12.195 6.815 1.00 90.44 95 LEU A CA 1
ATOM 727 C C . LEU A 1 95 ? -1.959 -12.154 8.193 1.00 90.44 95 LEU A C 1
ATOM 729 O O . LEU A 1 95 ? -1.175 -11.240 8.442 1.00 90.44 95 LEU A O 1
ATOM 733 N N . PRO A 1 96 ? -2.263 -13.088 9.119 1.00 90.38 96 PRO A N 1
ATOM 734 C CA . PRO A 1 96 ? -1.871 -12.986 10.533 1.00 90.38 96 PRO A CA 1
ATOM 735 C C . PRO A 1 96 ? -0.355 -12.996 10.768 1.00 90.38 96 PRO A C 1
ATOM 737 O O . PRO A 1 96 ? 0.113 -12.461 11.767 1.00 90.38 96 PRO A O 1
ATOM 740 N N . GLU A 1 97 ? 0.407 -13.567 9.835 1.00 87.56 97 GLU A N 1
ATOM 741 C CA . GLU A 1 97 ? 1.877 -13.576 9.848 1.00 87.56 97 GLU A CA 1
ATOM 742 C C . GLU A 1 97 ? 2.485 -12.212 9.464 1.00 87.56 97 GLU A C 1
ATOM 744 O O . GLU A 1 97 ? 3.701 -12.033 9.491 1.00 87.56 97 GLU A O 1
ATOM 749 N N . ILE A 1 98 ? 1.647 -11.249 9.067 1.00 86.69 98 ILE A N 1
ATOM 750 C CA . ILE A 1 98 ? 2.054 -9.933 8.584 1.00 86.69 98 ILE A CA 1
ATOM 751 C C . ILE A 1 98 ? 1.636 -8.872 9.596 1.00 86.69 98 ILE A C 1
ATOM 753 O O . ILE A 1 98 ? 0.451 -8.604 9.795 1.00 86.69 98 ILE A O 1
ATOM 757 N N . ALA A 1 99 ? 2.623 -8.189 10.167 1.00 85.38 99 ALA A N 1
ATOM 758 C CA . ALA A 1 99 ? 2.411 -6.950 10.902 1.00 85.38 99 ALA A CA 1
ATOM 759 C C . ALA A 1 99 ? 2.704 -5.763 9.966 1.00 85.38 99 ALA A C 1
ATOM 761 O O . ALA A 1 99 ? 3.870 -5.394 9.805 1.00 85.38 99 ALA A O 1
ATOM 762 N N . PRO A 1 100 ? 1.689 -5.169 9.303 1.00 87.88 100 PRO A N 1
ATOM 763 C CA . PRO A 1 100 ? 1.934 -4.093 8.355 1.00 87.88 100 PRO A CA 1
ATOM 764 C C . PRO A 1 100 ? 2.482 -2.858 9.071 1.00 87.88 100 PRO A C 1
ATOM 766 O O . PRO A 1 100 ? 1.942 -2.417 10.090 1.00 87.88 100 PRO A O 1
ATOM 769 N N . LYS A 1 101 ? 3.518 -2.247 8.497 1.00 89.19 101 LYS A N 1
ATOM 770 C CA . LYS A 1 101 ? 4.029 -0.956 8.965 1.00 89.19 101 LYS A CA 1
ATOM 771 C C . LYS A 1 101 ? 3.187 0.151 8.336 1.00 89.19 101 LYS A C 1
ATOM 773 O O . LYS A 1 101 ? 3.216 0.323 7.119 1.00 89.19 101 LYS A O 1
ATOM 778 N N . ILE A 1 102 ? 2.406 0.864 9.149 1.00 92.12 102 ILE A N 1
ATOM 779 C CA . ILE A 1 102 ? 1.524 1.939 8.676 1.00 92.12 102 ILE A CA 1
ATOM 780 C C . ILE A 1 102 ? 2.251 3.280 8.794 1.00 92.12 102 ILE A C 1
ATOM 782 O O . ILE A 1 102 ? 2.574 3.712 9.899 1.00 92.12 102 ILE A O 1
ATOM 786 N N . HIS A 1 103 ? 2.465 3.950 7.665 1.00 92.81 103 HIS A N 1
ATOM 787 C CA . HIS A 1 103 ? 3.046 5.285 7.592 1.00 92.81 103 HIS A CA 1
ATOM 788 C C . HIS A 1 103 ? 1.999 6.294 7.112 1.00 92.81 103 HIS A C 1
ATOM 790 O O . HIS A 1 103 ? 1.361 6.095 6.077 1.00 92.81 103 HIS A O 1
ATOM 796 N N . LEU A 1 104 ? 1.807 7.376 7.869 1.00 92.44 104 LEU A N 1
ATOM 797 C CA . LEU A 1 104 ? 0.940 8.478 7.457 1.00 92.44 104 LEU A CA 1
ATOM 798 C C . LEU A 1 104 ? 1.747 9.473 6.628 1.00 92.44 104 LEU A C 1
ATOM 800 O O . LEU A 1 104 ? 2.740 10.012 7.108 1.00 92.44 104 LEU A O 1
ATOM 804 N N . VAL A 1 105 ? 1.278 9.752 5.418 1.00 91.50 105 VAL A N 1
ATOM 805 C CA . VAL A 1 105 ? 1.861 10.763 4.534 1.00 91.50 105 VAL A CA 1
ATOM 806 C C . VAL A 1 105 ? 0.949 11.986 4.547 1.00 91.50 105 VAL A C 1
ATOM 808 O O . VAL A 1 105 ? -0.256 11.815 4.374 1.00 91.50 105 VAL A O 1
ATOM 811 N N . PRO A 1 106 ? 1.456 13.215 4.749 1.00 87.62 106 PRO A N 1
ATOM 812 C CA . PRO A 1 106 ? 0.630 14.416 4.628 1.00 87.62 106 PRO A CA 1
ATOM 813 C C . PRO A 1 106 ? -0.112 14.445 3.284 1.00 87.62 106 PRO A C 1
ATOM 815 O O . PRO A 1 106 ? 0.495 14.160 2.258 1.00 87.62 106 PRO A O 1
ATOM 818 N N . GLY A 1 107 ? -1.407 14.764 3.289 1.00 83.44 107 GLY A N 1
ATOM 819 C CA . GLY A 1 107 ? -2.221 14.813 2.072 1.00 83.44 107 GLY A CA 1
ATOM 820 C C . GLY A 1 107 ? -2.114 16.138 1.307 1.00 83.44 107 GLY A C 1
ATOM 821 O O . GLY A 1 107 ? -1.525 17.117 1.777 1.00 83.44 107 GLY A O 1
ATOM 822 N N . GLY A 1 108 ? -2.727 16.168 0.119 1.00 80.88 108 GLY A N 1
ATOM 823 C CA . GLY A 1 108 ? -2.926 17.369 -0.704 1.00 80.88 108 GLY A CA 1
ATOM 824 C C . GLY A 1 108 ? -1.895 17.593 -1.81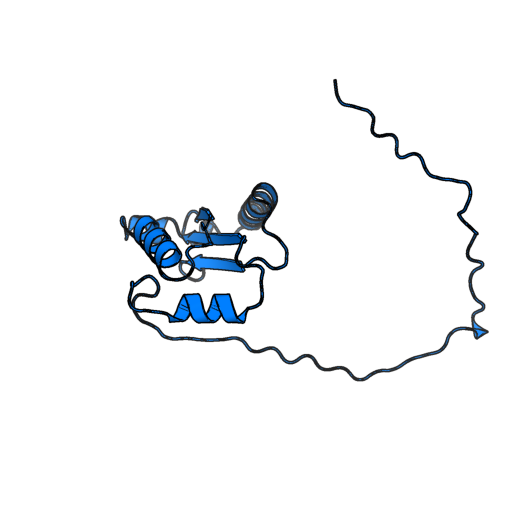7 1.00 80.88 108 GLY A C 1
ATOM 825 O O . GLY A 1 108 ? -0.755 17.158 -1.741 1.00 80.88 108 GLY A O 1
ATOM 826 N N . GLU A 1 109 ? -2.286 18.299 -2.880 1.00 81.31 109 GLU A N 1
ATOM 827 C CA . GLU A 1 109 ? -1.482 18.442 -4.111 1.00 81.31 109 GLU A CA 1
ATOM 828 C C . GLU A 1 109 ? -0.085 19.037 -3.869 1.00 81.31 109 GLU A C 1
ATOM 830 O O . GLU A 1 109 ? 0.883 18.672 -4.531 1.00 81.31 109 GLU A O 1
ATOM 835 N N . GLN A 1 110 ? 0.040 19.914 -2.874 1.00 78.38 110 GLN A N 1
ATOM 836 C CA . GLN A 1 110 ? 1.292 20.565 -2.495 1.00 78.38 110 GLN A CA 1
ATOM 837 C C . GLN A 1 110 ? 2.398 19.594 -2.050 1.00 78.38 110 GLN A C 1
ATOM 839 O O . GLN A 1 110 ? 3.563 19.986 -2.003 1.00 78.38 110 GLN A O 1
ATOM 844 N N . ILE A 1 111 ? 2.061 18.344 -1.712 1.00 83.06 111 ILE A N 1
ATOM 845 C CA . ILE A 1 111 ? 3.033 17.348 -1.247 1.00 83.06 111 ILE A CA 1
ATOM 846 C C . ILE A 1 111 ? 3.679 16.555 -2.390 1.00 83.06 111 ILE A C 1
ATOM 848 O O . ILE A 1 111 ? 4.673 15.870 -2.136 1.00 83.06 111 ILE A O 1
ATOM 852 N N . LYS A 1 112 ? 3.197 16.706 -3.638 1.00 82.88 112 LYS A N 1
ATOM 853 C CA . LYS A 1 112 ? 3.761 16.104 -4.863 1.00 82.88 112 LYS A CA 1
ATOM 854 C C . LYS A 1 112 ? 5.104 16.707 -5.231 1.00 82.88 112 LYS A C 1
ATOM 856 O O . LYS A 1 112 ? 5.259 17.469 -6.184 1.00 82.88 112 LYS A O 1
ATOM 861 N N . THR A 1 113 ? 6.102 16.366 -4.441 1.00 87.25 113 THR A N 1
ATOM 862 C CA . THR A 1 113 ? 7.445 16.908 -4.559 1.00 87.25 113 THR A CA 1
ATOM 863 C C . THR A 1 113 ? 8.445 15.773 -4.612 1.00 87.25 113 THR A C 1
ATOM 865 O O . THR A 1 113 ? 8.239 14.706 -4.034 1.00 87.25 113 THR A O 1
ATOM 868 N N . PHE A 1 114 ? 9.569 16.016 -5.282 1.00 89.25 114 PHE A N 1
ATOM 869 C CA . PHE A 1 114 ? 10.672 15.062 -5.287 1.00 89.25 114 PHE A CA 1
ATOM 870 C C . PHE A 1 114 ? 11.192 14.799 -3.866 1.00 89.25 114 PHE A C 1
ATOM 872 O O . PHE A 1 114 ? 11.466 13.657 -3.524 1.00 89.25 114 PHE A O 1
ATOM 879 N N . ALA A 1 115 ? 11.227 15.829 -3.012 1.00 90.44 115 ALA A N 1
ATOM 880 C CA . ALA A 1 115 ? 11.581 15.687 -1.600 1.00 90.44 115 ALA A CA 1
ATOM 881 C C . ALA A 1 115 ? 10.693 14.658 -0.880 1.00 90.44 115 ALA A C 1
ATOM 883 O O . ALA A 1 115 ? 11.208 13.792 -0.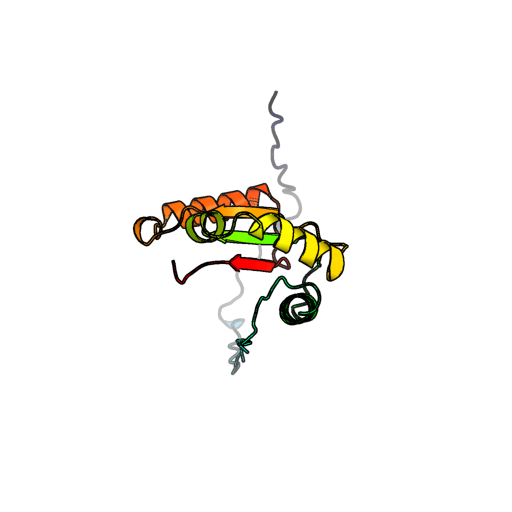183 1.00 90.44 115 ALA A O 1
ATOM 884 N N . ARG A 1 116 ? 9.375 14.671 -1.127 1.00 89.38 116 ARG A N 1
ATOM 885 C CA . ARG A 1 116 ? 8.459 13.685 -0.537 1.00 89.38 116 ARG A CA 1
ATOM 886 C C . ARG A 1 116 ? 8.737 12.257 -1.011 1.00 89.38 116 ARG A C 1
ATOM 888 O O . ARG A 1 116 ? 8.625 11.323 -0.225 1.00 89.38 116 ARG A O 1
ATOM 895 N N . LEU A 1 117 ? 9.107 12.078 -2.280 1.00 88.75 117 LEU A N 1
ATOM 896 C CA . LEU A 1 117 ? 9.505 10.764 -2.798 1.00 88.75 117 LEU A CA 1
ATOM 897 C C . LEU A 1 117 ? 10.785 10.258 -2.123 1.00 88.75 117 LEU A C 1
ATOM 899 O O . LEU A 1 117 ? 10.872 9.070 -1.821 1.00 88.75 117 LEU A O 1
ATOM 903 N N . ILE A 1 118 ? 11.745 11.151 -1.863 1.00 92.81 118 ILE A N 1
ATOM 904 C CA . ILE A 1 118 ? 12.968 10.815 -1.126 1.00 92.81 118 ILE A CA 1
ATOM 905 C C . ILE A 1 118 ? 12.638 10.395 0.306 1.00 92.81 118 ILE A C 1
ATOM 907 O O . ILE A 1 118 ? 13.104 9.346 0.725 1.00 92.81 118 ILE A O 1
ATOM 911 N N . GLU A 1 119 ? 11.772 11.118 1.015 1.00 91.06 119 GLU A N 1
ATOM 912 C CA . GLU A 1 119 ? 11.353 10.734 2.373 1.00 91.06 119 GLU A CA 1
ATOM 913 C C . GLU A 1 119 ? 10.690 9.346 2.413 1.00 91.06 119 GLU A C 1
ATOM 915 O O . GLU A 1 119 ? 10.974 8.542 3.298 1.00 91.06 119 GLU A O 1
ATOM 920 N N . ILE A 1 120 ? 9.829 9.028 1.437 1.00 90.31 120 ILE A N 1
ATOM 921 C CA . ILE A 1 120 ? 9.221 7.691 1.319 1.00 90.31 120 ILE A CA 1
ATOM 922 C C . ILE A 1 120 ? 10.300 6.633 1.070 1.00 90.31 120 ILE A C 1
ATOM 924 O O . ILE A 1 120 ? 10.247 5.551 1.651 1.00 90.31 120 ILE A O 1
ATOM 928 N N . TYR A 1 121 ? 11.278 6.930 0.214 1.00 90.94 121 TYR A N 1
ATOM 929 C CA . TYR A 1 121 ? 12.379 6.019 -0.082 1.00 90.94 121 TYR A CA 1
ATOM 930 C C . TYR A 1 121 ? 13.280 5.783 1.137 1.00 90.94 121 TYR A C 1
ATOM 932 O O . TYR A 1 121 ? 13.614 4.640 1.438 1.00 90.94 121 TYR A O 1
ATOM 940 N N . GLU A 1 122 ? 13.631 6.843 1.864 1.00 92.00 122 GLU A N 1
ATOM 941 C CA . GLU A 1 122 ? 14.399 6.774 3.109 1.00 92.00 122 GLU A CA 1
ATOM 942 C C . GLU A 1 122 ? 13.657 5.961 4.168 1.00 92.00 122 GLU A C 1
ATOM 944 O O . GLU A 1 122 ? 14.255 5.092 4.796 1.00 92.00 122 GLU A O 1
ATOM 949 N N . TRP A 1 123 ? 12.342 6.155 4.298 1.00 92.00 123 TRP A N 1
ATOM 950 C CA . TRP A 1 123 ? 11.514 5.347 5.187 1.00 92.00 123 TRP A CA 1
ATOM 951 C C . TRP A 1 123 ? 11.516 3.869 4.767 1.00 92.00 123 TRP A C 1
ATOM 953 O O . TRP A 1 123 ? 11.708 2.982 5.592 1.00 92.00 123 TRP A O 1
ATOM 963 N N . LEU A 1 124 ? 11.350 3.561 3.476 1.00 89.00 124 LEU A N 1
ATOM 964 C CA . LEU A 1 124 ? 11.402 2.172 2.998 1.00 89.00 124 LEU A CA 1
ATOM 965 C C . LEU A 1 124 ? 12.753 1.509 3.301 1.00 89.00 124 LEU A C 1
ATOM 967 O O . LEU A 1 124 ? 12.775 0.334 3.672 1.00 89.00 124 LEU A O 1
ATOM 971 N N . ALA A 1 125 ? 13.845 2.266 3.168 1.00 88.69 125 ALA A N 1
ATOM 972 C CA . ALA A 1 125 ? 15.192 1.816 3.493 1.00 88.69 125 ALA A CA 1
ATOM 973 C C . ALA A 1 125 ? 15.385 1.604 5.004 1.00 88.69 125 ALA A C 1
ATOM 975 O O . ALA A 1 125 ? 15.899 0.567 5.401 1.00 88.69 125 ALA A O 1
ATOM 976 N N . GLU A 1 126 ? 14.926 2.533 5.850 1.00 90.12 126 GLU A N 1
ATOM 977 C CA . GLU A 1 126 ? 15.001 2.424 7.318 1.00 90.12 126 GLU A CA 1
ATOM 978 C C . GLU A 1 126 ? 14.277 1.178 7.844 1.00 90.12 126 GLU A C 1
ATOM 980 O O . GLU A 1 126 ? 14.694 0.561 8.822 1.00 90.12 126 GLU A O 1
ATOM 985 N N . TYR A 1 127 ? 13.184 0.794 7.186 1.00 85.62 127 TYR A N 1
ATOM 986 C CA . TYR A 1 127 ? 12.353 -0.332 7.594 1.00 85.62 127 TYR A CA 1
ATOM 987 C C . TYR A 1 127 ? 12.654 -1.637 6.842 1.00 85.62 127 TYR A C 1
ATOM 989 O O . TYR A 1 127 ? 11.865 -2.580 6.987 1.00 85.62 127 TYR A O 1
ATOM 997 N N . ASP A 1 128 ? 13.761 -1.704 6.094 1.00 84.88 128 ASP A N 1
ATOM 998 C CA . ASP A 1 128 ? 14.242 -2.884 5.363 1.00 84.88 128 ASP A CA 1
ATOM 999 C C . ASP A 1 128 ? 13.148 -3.561 4.521 1.00 84.88 128 ASP A C 1
ATOM 1001 O O . ASP A 1 128 ? 13.000 -4.787 4.519 1.00 84.88 128 ASP A O 1
ATOM 1005 N N . VAL A 1 129 ? 12.327 -2.769 3.817 1.00 83.31 129 VAL A N 1
ATOM 1006 C CA . VAL A 1 129 ? 11.302 -3.338 2.932 1.00 83.31 129 VAL A CA 1
ATOM 1007 C C . VAL A 1 129 ? 12.010 -4.019 1.755 1.00 83.31 129 VAL A C 1
ATOM 1009 O O . VAL A 1 129 ? 12.658 -3.343 0.952 1.00 83.31 129 VAL A O 1
ATOM 1012 N N . PRO A 1 130 ? 11.925 -5.354 1.631 1.00 79.62 130 PRO A N 1
ATOM 1013 C CA . PRO A 1 130 ? 12.705 -6.088 0.657 1.00 79.62 130 PRO A CA 1
ATOM 1014 C C . PRO A 1 130 ? 12.096 -5.923 -0.737 1.00 79.62 130 PRO A C 1
ATOM 1016 O O . PRO A 1 130 ? 10.939 -5.537 -0.903 1.00 79.62 130 PRO A O 1
ATOM 1019 N N . ARG A 1 131 ? 12.873 -6.263 -1.768 1.00 80.62 131 ARG A N 1
ATOM 1020 C CA . ARG A 1 131 ? 12.452 -6.153 -3.177 1.00 80.62 131 ARG A CA 1
ATOM 1021 C C . ARG A 1 131 ? 11.244 -7.023 -3.549 1.00 80.62 131 ARG A C 1
ATOM 1023 O O . ARG A 1 131 ? 10.623 -6.784 -4.577 1.00 80.62 131 ARG A O 1
ATOM 1030 N N . ASP A 1 132 ? 10.978 -8.067 -2.771 1.00 81.12 132 ASP A N 1
ATOM 1031 C CA . ASP A 1 132 ? 9.817 -8.950 -2.892 1.00 81.12 132 ASP A CA 1
ATOM 1032 C C . ASP A 1 132 ? 8.678 -8.546 -1.939 1.00 81.12 132 ASP A C 1
ATOM 1034 O O . ASP A 1 132 ? 7.656 -9.223 -1.887 1.00 81.12 132 ASP A O 1
ATOM 1038 N N . GLY A 1 133 ? 8.834 -7.445 -1.199 1.00 81.38 133 GLY A N 1
ATOM 1039 C CA . GLY A 1 133 ? 7.788 -6.850 -0.378 1.00 81.38 133 GLY A CA 1
ATOM 1040 C C . GLY A 1 133 ? 6.722 -6.136 -1.210 1.00 81.38 133 GLY A C 1
ATOM 1041 O O . GLY A 1 133 ? 6.866 -5.911 -2.415 1.00 81.38 133 GLY A O 1
ATOM 1042 N N . ALA A 1 134 ? 5.634 -5.748 -0.546 1.00 87.25 134 ALA A N 1
ATOM 1043 C CA . ALA A 1 134 ? 4.539 -5.015 -1.173 1.00 87.25 134 ALA A CA 1
ATOM 1044 C C . ALA A 1 134 ? 4.303 -3.666 -0.489 1.00 87.25 134 ALA A C 1
ATOM 1046 O O . ALA A 1 134 ? 4.321 -3.553 0.739 1.00 87.25 134 ALA A O 1
ATOM 1047 N N . LEU A 1 135 ? 4.012 -2.653 -1.304 1.00 90.38 135 LEU A N 1
ATOM 1048 C CA . LEU A 1 135 ? 3.551 -1.347 -0.850 1.00 90.38 135 LEU A CA 1
ATOM 1049 C C . LEU A 1 135 ? 2.054 -1.220 -1.128 1.00 90.38 135 LEU A C 1
ATOM 1051 O O . LEU A 1 135 ? 1.598 -1.413 -2.255 1.00 90.38 135 LEU A O 1
ATOM 1055 N N . VAL A 1 136 ? 1.289 -0.869 -0.099 1.00 93.44 136 VAL A N 1
ATOM 1056 C CA . VAL A 1 136 ? -0.140 -0.570 -0.199 1.00 93.44 136 VAL A CA 1
ATOM 1057 C C . VAL A 1 136 ? -0.332 0.927 0.011 1.00 93.44 136 VAL A C 1
ATOM 1059 O O . VAL A 1 136 ? -0.183 1.421 1.124 1.00 93.44 136 VAL A O 1
ATOM 1062 N N . ALA A 1 137 ? -0.674 1.648 -1.054 1.00 94.50 137 ALA A N 1
ATOM 1063 C CA . ALA A 1 137 ? -1.033 3.060 -0.979 1.00 94.50 137 ALA A CA 1
ATOM 1064 C C . ALA A 1 137 ? -2.548 3.213 -0.767 1.00 94.50 137 ALA A C 1
ATOM 1066 O O . ALA A 1 137 ? -3.353 2.629 -1.495 1.00 94.50 137 ALA A O 1
ATOM 1067 N N . VAL A 1 138 ? -2.939 3.997 0.236 1.00 94.81 138 VAL A N 1
ATOM 1068 C CA . VAL A 1 138 ? -4.331 4.248 0.621 1.00 94.81 138 VAL A CA 1
ATOM 1069 C C . VAL A 1 138 ? -4.582 5.751 0.599 1.00 94.81 138 VAL A C 1
ATOM 1071 O O . VAL A 1 138 ? -4.208 6.465 1.525 1.00 94.81 138 VAL A O 1
ATOM 1074 N N . GLY A 1 139 ? -5.243 6.240 -0.444 1.00 91.69 139 GLY A N 1
ATOM 1075 C CA . GLY A 1 139 ? -5.496 7.669 -0.607 1.00 91.69 139 GLY A CA 1
ATOM 1076 C C . GLY A 1 139 ? -6.089 8.008 -1.970 1.00 91.69 139 GLY A C 1
ATOM 1077 O O . GLY A 1 139 ? -6.622 7.137 -2.661 1.00 91.69 139 GLY A O 1
ATOM 1078 N N . GLY A 1 140 ? -6.017 9.291 -2.326 1.00 87.06 140 GLY A N 1
ATOM 1079 C CA . GLY A 1 140 ? -6.338 9.790 -3.664 1.00 87.06 140 GLY A CA 1
ATOM 1080 C C . GLY A 1 140 ? -5.181 9.608 -4.654 1.00 87.06 140 GLY A C 1
ATOM 1081 O O . GLY A 1 140 ? -4.229 8.884 -4.391 1.00 87.06 140 GLY A O 1
ATOM 1082 N N . GLY A 1 141 ? -5.253 10.286 -5.801 1.00 83.19 141 GLY A N 1
ATOM 1083 C CA . GLY A 1 141 ? -4.168 10.321 -6.797 1.00 83.19 141 GLY A CA 1
ATOM 1084 C C . GLY A 1 141 ? -3.081 11.353 -6.479 1.00 83.19 141 GLY A C 1
ATOM 1085 O O . GLY A 1 141 ? -2.559 11.983 -7.406 1.00 83.19 141 GLY A O 1
ATOM 1086 N N . THR A 1 142 ? -2.846 11.605 -5.190 1.00 69.88 142 THR A N 1
ATOM 1087 C CA . THR A 1 142 ? -1.960 12.662 -4.700 1.00 69.88 142 THR A CA 1
ATOM 1088 C C . THR A 1 142 ? -0.573 12.159 -4.360 1.00 69.88 142 THR A C 1
ATOM 1090 O O . THR A 1 142 ? -0.476 11.055 -3.790 1.00 69.88 142 THR A O 1
#